Protein AF-A0A0B7AFN7-F1 (afdb_monomer_lite)

Structure (mmCIF, N/CA/C/O backbone):
data_AF-A0A0B7AFN7-F1
#
_entry.id   AF-A0A0B7AFN7-F1
#
loop_
_atom_site.group_PDB
_atom_site.id
_atom_site.type_symbol
_atom_site.label_atom_id
_atom_site.label_alt_id
_atom_site.label_comp_id
_atom_site.label_asym_id
_atom_site.label_entity_id
_atom_site.label_seq_id
_atom_site.pdbx_PDB_ins_code
_atom_site.Cartn_x
_atom_site.Cartn_y
_atom_site.Cartn_z
_atom_site.occupancy
_atom_site.B_iso_or_equiv
_atom_site.auth_seq_id
_atom_site.auth_comp_id
_atom_site.auth_asym_id
_atom_site.auth_atom_id
_atom_site.pdbx_PDB_model_num
ATOM 1 N N . GLY A 1 1 ? 23.758 -8.838 -34.781 1.00 52.38 1 GLY A N 1
ATOM 2 C CA . GLY A 1 1 ? 23.107 -9.067 -36.081 1.00 52.38 1 GLY A CA 1
ATOM 3 C C . GLY A 1 1 ? 22.466 -7.770 -36.506 1.00 52.38 1 GLY A C 1
ATOM 4 O O . GLY A 1 1 ? 21.890 -7.107 -35.655 1.00 52.38 1 GLY A O 1
ATOM 5 N N . GLU A 1 2 ? 22.630 -7.373 -37.760 1.00 59.44 2 GLU A N 1
ATOM 6 C CA . GLU A 1 2 ? 22.045 -6.138 -38.293 1.00 59.44 2 GLU A CA 1
ATOM 7 C C . GLU A 1 2 ? 20.579 -6.375 -38.682 1.00 59.44 2 GLU A C 1
ATOM 9 O O . GLU A 1 2 ? 20.240 -7.433 -39.210 1.00 59.44 2 GLU A O 1
ATOM 14 N N . THR A 1 3 ? 19.706 -5.406 -38.396 1.00 61.97 3 THR A N 1
ATOM 15 C CA . THR A 1 3 ? 18.294 -5.421 -38.810 1.00 61.97 3 THR A CA 1
ATOM 16 C C . THR A 1 3 ? 18.091 -4.323 -39.846 1.00 61.97 3 THR A C 1
ATOM 18 O O . THR A 1 3 ? 18.365 -3.159 -39.566 1.00 61.97 3 THR A O 1
ATOM 21 N N . VAL A 1 4 ? 17.626 -4.688 -41.040 1.00 64.81 4 VAL A N 1
ATOM 22 C CA . VAL A 1 4 ? 17.351 -3.750 -42.138 1.00 64.81 4 VAL A CA 1
ATOM 23 C C . VAL A 1 4 ? 15.848 -3.487 -42.189 1.00 64.81 4 VAL A C 1
ATOM 25 O O . VAL A 1 4 ? 15.066 -4.429 -42.295 1.00 64.81 4 VAL A O 1
ATOM 28 N N . ILE A 1 5 ? 15.436 -2.218 -42.108 1.00 67.25 5 ILE A N 1
ATOM 29 C CA . ILE A 1 5 ? 14.022 -1.818 -42.142 1.00 67.25 5 ILE A CA 1
ATOM 30 C C . ILE A 1 5 ? 13.755 -0.994 -43.405 1.00 67.25 5 ILE A C 1
ATOM 32 O O . ILE A 1 5 ? 14.367 0.052 -43.610 1.00 67.25 5 ILE A O 1
ATOM 36 N N . HIS A 1 6 ? 12.807 -1.442 -44.232 1.00 61.19 6 HIS A N 1
ATOM 37 C CA . HIS A 1 6 ? 12.264 -0.668 -45.350 1.00 61.19 6 HIS A CA 1
ATOM 38 C C . HIS A 1 6 ? 10.964 0.014 -44.897 1.00 61.19 6 HIS A C 1
ATOM 40 O O . HIS A 1 6 ? 9.958 -0.657 -44.675 1.00 61.19 6 HIS A O 1
ATOM 46 N N . SER A 1 7 ? 10.991 1.339 -44.730 1.00 66.31 7 SER A N 1
ATOM 47 C CA . SER A 1 7 ? 9.826 2.149 -44.343 1.00 66.31 7 SER A CA 1
ATOM 48 C C . SER A 1 7 ? 9.352 3.019 -45.507 1.00 66.31 7 SER A C 1
ATOM 50 O O . SER A 1 7 ? 10.165 3.634 -46.194 1.00 66.31 7 SER A O 1
ATOM 52 N N . TYR A 1 8 ? 8.033 3.105 -45.684 1.00 68.12 8 TYR A N 1
ATOM 53 C CA . TYR A 1 8 ? 7.366 4.008 -46.632 1.00 68.12 8 TYR A CA 1
ATOM 54 C C . TYR A 1 8 ? 6.667 5.186 -45.924 1.00 68.12 8 TYR A C 1
ATOM 56 O O . TYR A 1 8 ? 5.904 5.921 -46.548 1.00 68.12 8 TYR A O 1
ATOM 64 N N . THR A 1 9 ? 6.900 5.360 -44.617 1.00 59.78 9 THR A N 1
ATOM 65 C CA . THR A 1 9 ? 6.331 6.435 -43.790 1.00 59.78 9 THR A CA 1
ATOM 66 C C . THR A 1 9 ? 7.429 7.373 -43.284 1.00 59.78 9 THR A C 1
ATOM 68 O O . THR A 1 9 ? 8.578 6.969 -43.099 1.00 59.78 9 THR A O 1
ATOM 71 N N . SER A 1 10 ? 7.077 8.638 -43.041 1.00 59.25 10 SER A N 1
ATOM 72 C CA . SER A 1 10 ? 8.038 9.700 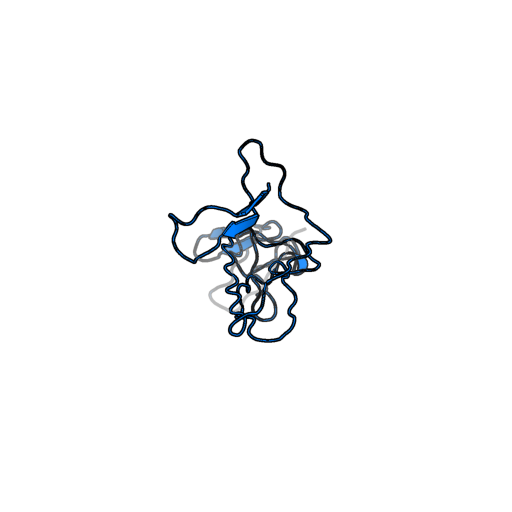-42.706 1.00 59.25 10 SER A CA 1
ATOM 73 C C . SER A 1 10 ? 8.646 9.605 -41.302 1.00 59.25 10 SER A C 1
ATOM 75 O O . SER A 1 10 ? 9.596 10.325 -41.024 1.00 59.25 10 SER A O 1
ATOM 77 N N . ASN A 1 11 ? 8.118 8.751 -40.418 1.00 56.91 11 ASN A N 1
ATOM 78 C CA . ASN A 1 11 ? 8.565 8.648 -39.027 1.00 56.91 11 ASN A CA 1
ATOM 79 C C . ASN A 1 11 ? 8.715 7.177 -38.623 1.00 56.91 11 ASN A C 1
ATOM 81 O O . ASN A 1 11 ? 7.750 6.538 -38.206 1.00 56.91 11 ASN A O 1
ATOM 85 N N . LEU A 1 12 ? 9.935 6.655 -38.741 1.00 61.38 12 LEU A N 1
ATOM 86 C CA . LEU A 1 12 ? 10.336 5.362 -38.192 1.00 61.38 12 LEU A CA 1
ATOM 87 C C . LEU A 1 12 ? 11.315 5.619 -37.040 1.00 61.38 12 LEU A C 1
ATOM 89 O O . LEU A 1 12 ? 12.412 6.124 -37.268 1.00 61.38 12 LEU A O 1
ATOM 93 N N . PHE A 1 13 ? 10.924 5.275 -35.814 1.00 59.53 13 PHE A N 1
ATOM 94 C CA . PHE A 1 13 ? 11.794 5.367 -34.643 1.00 59.53 13 PHE A CA 1
ATOM 95 C C . PHE A 1 13 ? 12.378 3.991 -34.332 1.00 59.53 13 PHE A C 1
ATOM 97 O O . PHE A 1 13 ? 11.648 3.056 -34.014 1.00 59.53 13 PHE A O 1
ATOM 104 N N . VAL A 1 14 ? 13.702 3.874 -34.430 1.00 62.19 14 VAL A N 1
ATOM 105 C CA . VAL A 1 14 ? 14.456 2.677 -34.046 1.00 62.19 14 VAL A CA 1
ATOM 106 C C . VAL A 1 14 ? 15.235 3.024 -32.786 1.00 62.19 14 VAL A C 1
ATOM 108 O O . VAL A 1 14 ? 16.142 3.851 -32.829 1.00 62.19 14 VAL A O 1
ATOM 111 N N . SER A 1 15 ? 14.864 2.417 -31.662 1.00 62.06 15 SER A N 1
ATOM 112 C CA . SER A 1 15 ? 15.578 2.564 -30.395 1.00 62.06 15 SER A CA 1
ATOM 113 C C . SER A 1 15 ? 16.230 1.235 -30.033 1.00 62.06 15 SER A C 1
ATOM 115 O O . SER A 1 15 ? 15.561 0.207 -29.992 1.00 62.06 15 SER A O 1
ATOM 117 N N . THR A 1 16 ? 17.537 1.250 -29.777 1.00 70.44 16 THR A N 1
ATOM 118 C CA . THR A 1 16 ? 18.286 0.106 -29.225 1.00 70.44 16 THR A CA 1
ATOM 119 C C . THR A 1 16 ? 18.272 0.094 -27.695 1.00 70.44 16 THR A C 1
ATOM 121 O O . THR A 1 16 ? 18.921 -0.749 -27.077 1.00 70.44 16 THR A O 1
ATOM 124 N N . VAL A 1 17 ? 17.569 1.049 -27.076 1.00 79.88 17 VAL A N 1
ATOM 125 C CA . VAL A 1 17 ? 17.510 1.205 -25.624 1.00 79.88 17 VAL A CA 1
ATOM 126 C C . VAL A 1 17 ? 16.598 0.130 -25.045 1.00 79.88 17 VAL A C 1
ATOM 128 O O . VAL A 1 17 ? 15.393 0.128 -25.288 1.00 79.88 17 VAL A O 1
ATOM 131 N N . LEU A 1 18 ? 17.185 -0.769 -24.258 1.00 87.31 18 LEU A N 1
ATOM 132 C CA . LEU A 1 18 ? 16.467 -1.782 -23.497 1.00 87.31 18 LEU A CA 1
ATOM 133 C C . LEU A 1 18 ? 16.266 -1.267 -22.070 1.00 87.31 18 LEU A C 1
ATOM 135 O O . LEU A 1 18 ? 17.221 -1.200 -21.301 1.00 87.31 18 LEU A O 1
ATOM 139 N N . CYS A 1 19 ? 15.041 -0.874 -21.728 1.00 92.50 19 CYS A N 1
ATOM 140 C CA . CYS A 1 19 ? 14.710 -0.506 -20.353 1.00 92.50 19 CYS A CA 1
ATOM 141 C C . CYS A 1 19 ? 14.538 -1.756 -19.490 1.00 92.50 19 CYS A C 1
ATOM 143 O O . CYS A 1 19 ? 13.979 -2.752 -19.953 1.00 92.50 19 CYS A O 1
ATOM 145 N N . ASP A 1 20 ? 14.991 -1.692 -18.241 1.00 96.38 20 ASP A N 1
ATOM 146 C CA . ASP A 1 20 ? 14.787 -2.765 -17.268 1.00 96.38 20 ASP A CA 1
ATOM 147 C C . ASP A 1 20 ? 13.300 -2.974 -16.954 1.00 96.38 20 ASP A C 1
ATOM 149 O O . ASP A 1 20 ? 12.447 -2.136 -17.266 1.00 96.38 20 ASP A O 1
ATOM 153 N N . ALA A 1 21 ? 12.982 -4.095 -16.301 1.00 96.81 21 ALA A N 1
ATOM 154 C CA . ALA A 1 21 ? 11.625 -4.334 -15.835 1.00 96.81 21 ALA A CA 1
ATOM 155 C C . ALA A 1 21 ? 11.135 -3.201 -14.905 1.00 96.81 21 ALA A C 1
ATOM 157 O O . ALA A 1 21 ? 11.924 -2.534 -14.227 1.00 96.81 21 ALA A O 1
ATOM 158 N N . GLY A 1 22 ? 9.829 -2.933 -14.912 1.00 97.25 22 GLY A N 1
ATOM 159 C CA . GLY A 1 22 ? 9.240 -1.804 -14.177 1.00 97.25 22 GLY A CA 1
ATOM 160 C C . GLY A 1 22 ? 9.475 -0.426 -14.819 1.00 97.25 22 GLY A C 1
ATOM 161 O O . GLY A 1 22 ? 9.069 0.595 -14.251 1.00 97.25 22 GLY A O 1
ATOM 162 N N . HIS A 1 23 ? 10.104 -0.382 -15.999 1.00 96.31 23 HIS A N 1
ATOM 163 C CA . HIS A 1 23 ? 10.335 0.831 -16.780 1.00 96.31 23 HIS A CA 1
ATOM 164 C C . HIS A 1 23 ? 9.851 0.660 -18.221 1.00 96.31 23 HIS A C 1
ATOM 166 O O . HIS A 1 23 ? 9.851 -0.434 -18.776 1.00 96.31 23 HIS A O 1
ATOM 172 N N . TYR A 1 24 ? 9.473 1.767 -18.848 1.00 92.50 24 TYR A N 1
ATOM 173 C CA . TYR A 1 24 ? 9.130 1.828 -20.263 1.00 92.50 24 TYR A CA 1
ATOM 174 C C . TYR A 1 24 ? 9.979 2.882 -20.969 1.00 92.50 24 TYR A C 1
ATOM 176 O O . TYR A 1 24 ? 10.434 3.858 -20.360 1.00 92.50 24 TYR A O 1
ATOM 184 N N . TYR A 1 25 ? 10.203 2.702 -22.269 1.00 90.31 25 TYR A N 1
ATOM 185 C CA . TYR A 1 25 ? 10.929 3.692 -23.054 1.00 90.31 25 TYR A CA 1
ATOM 186 C C . TYR A 1 25 ? 10.029 4.892 -23.370 1.00 90.31 25 TYR A C 1
ATOM 188 O O . TYR A 1 25 ? 9.082 4.796 -24.150 1.00 90.31 25 TYR A O 1
ATOM 196 N N . ASN A 1 26 ? 10.327 6.048 -22.775 1.00 88.69 26 ASN A N 1
ATOM 197 C CA . ASN A 1 26 ? 9.611 7.284 -23.060 1.00 88.69 26 ASN A CA 1
ATOM 198 C C . ASN A 1 26 ? 10.235 7.970 -24.279 1.00 88.69 26 ASN A C 1
ATOM 200 O O . ASN A 1 26 ? 11.305 8.573 -24.182 1.00 88.69 26 ASN A O 1
ATOM 204 N N . ILE A 1 27 ? 9.542 7.905 -25.418 1.00 83.69 27 ILE A N 1
ATOM 205 C CA . ILE A 1 27 ? 10.018 8.475 -26.687 1.00 83.69 27 ILE A CA 1
ATOM 206 C C . ILE A 1 27 ? 10.152 10.001 -26.659 1.00 83.69 27 ILE A C 1
ATOM 208 O O . ILE A 1 27 ? 11.020 10.537 -27.334 1.00 83.69 27 ILE A O 1
ATOM 212 N N . SER A 1 28 ? 9.324 10.706 -25.883 1.00 87.75 28 SER A N 1
ATOM 213 C CA . SER A 1 28 ? 9.357 12.171 -25.809 1.00 87.75 28 SER A CA 1
ATOM 214 C C . SER A 1 28 ? 10.524 12.672 -24.962 1.00 87.75 28 SER A C 1
ATOM 216 O O . SER A 1 28 ? 11.083 13.726 -25.244 1.00 87.75 28 SER A O 1
ATOM 218 N N . ALA A 1 29 ? 10.894 11.914 -23.929 1.00 88.50 29 ALA A N 1
ATOM 219 C CA . ALA A 1 29 ? 12.018 12.217 -23.048 1.00 88.50 29 ALA A CA 1
ATOM 220 C C . ALA A 1 29 ? 13.321 11.502 -23.458 1.00 88.50 29 ALA A C 1
ATOM 222 O O . ALA A 1 29 ? 14.357 11.730 -22.838 1.00 88.50 29 ALA A O 1
ATOM 223 N N . HIS A 1 30 ? 13.269 10.627 -24.469 1.00 87.19 30 HIS A N 1
ATOM 224 C CA . HIS A 1 30 ? 14.371 9.772 -24.923 1.00 87.19 30 HIS A CA 1
ATOM 225 C C . HIS A 1 30 ? 15.075 9.003 -23.789 1.00 87.19 30 HIS A C 1
ATOM 227 O O . HIS A 1 30 ? 16.287 8.797 -23.823 1.00 87.19 30 HIS A O 1
ATOM 233 N N . THR A 1 31 ? 14.321 8.569 -22.775 1.00 91.31 31 THR A N 1
ATOM 234 C CA . THR A 1 31 ? 14.867 7.928 -21.569 1.00 91.31 31 THR A CA 1
ATOM 235 C C . THR A 1 31 ? 13.953 6.824 -21.042 1.00 91.31 31 THR A C 1
ATOM 237 O O . THR A 1 31 ? 12.746 6.823 -21.300 1.00 91.31 31 THR A O 1
ATOM 240 N N . CYS A 1 32 ? 14.514 5.895 -20.267 1.00 94.06 32 CYS A N 1
ATOM 241 C CA . CYS A 1 32 ? 13.734 4.897 -19.543 1.00 94.06 32 CYS A CA 1
ATOM 242 C C . CYS A 1 32 ? 13.005 5.560 -18.376 1.00 94.06 32 CYS A C 1
ATOM 244 O O . CYS A 1 32 ? 13.619 6.079 -17.446 1.00 94.06 32 CYS A O 1
ATOM 246 N N . SER A 1 33 ? 11.679 5.557 -18.445 1.00 95.50 33 SER A N 1
ATOM 247 C CA . SER A 1 33 ? 10.808 6.130 -17.427 1.00 95.50 33 SER A CA 1
ATOM 248 C C . SER A 1 33 ? 10.178 5.025 -16.598 1.00 95.50 33 SER A C 1
ATOM 250 O O . SER A 1 33 ? 9.795 3.981 -17.115 1.00 95.50 33 SER A O 1
ATOM 252 N N . LYS A 1 34 ? 10.057 5.263 -15.297 1.00 97.56 34 LYS A N 1
ATOM 253 C CA . LYS A 1 34 ? 9.369 4.356 -14.379 1.00 97.56 34 LYS A CA 1
ATOM 254 C C . LYS A 1 34 ? 7.880 4.263 -14.708 1.00 97.56 34 LYS A C 1
ATOM 256 O O . LYS A 1 34 ? 7.287 5.263 -15.114 1.00 97.56 34 LYS A O 1
ATOM 261 N N . CYS A 1 35 ? 7.264 3.111 -14.457 1.00 96.50 35 CYS A N 1
ATOM 262 C CA . CYS A 1 35 ? 5.825 2.929 -14.658 1.00 96.50 35 CYS A CA 1
ATOM 263 C C . CYS A 1 35 ? 4.943 3.837 -13.787 1.00 96.50 35 CYS A C 1
ATOM 265 O O . CYS A 1 35 ? 3.838 4.197 -14.188 1.00 96.50 35 CYS A O 1
ATOM 267 N N . GLY A 1 36 ? 5.431 4.245 -12.617 1.00 97.75 36 GLY A N 1
ATOM 268 C CA . GLY A 1 36 ? 4.653 4.985 -11.631 1.00 97.75 36 GLY A CA 1
ATOM 269 C C . GLY A 1 36 ? 3.763 4.075 -10.781 1.00 97.75 36 GLY A C 1
ATOM 270 O O . GLY A 1 36 ? 3.586 2.889 -11.054 1.00 97.75 36 GLY A O 1
ATOM 271 N N . LYS A 1 37 ? 3.203 4.636 -9.703 1.00 97.19 37 LYS A N 1
ATOM 272 C CA . LYS A 1 37 ? 2.317 3.888 -8.801 1.00 97.19 37 LYS A CA 1
ATOM 273 C C . LYS A 1 37 ? 1.021 3.487 -9.496 1.00 97.19 37 LYS A C 1
ATOM 275 O O . LYS A 1 37 ? 0.408 4.291 -10.194 1.00 97.19 37 LYS A O 1
ATOM 280 N N . GLY A 1 38 ? 0.568 2.267 -9.225 1.00 97.62 38 GLY A N 1
ATOM 281 C CA . GLY A 1 38 ? -0.638 1.700 -9.835 1.00 97.62 38 GLY A CA 1
ATOM 282 C C . GLY A 1 38 ? -0.391 1.047 -11.191 1.00 97.62 38 GLY A C 1
ATOM 283 O O . GLY A 1 38 ? -1.353 0.632 -11.837 1.00 97.62 38 GLY A O 1
ATOM 284 N N . PHE A 1 39 ? 0.875 0.935 -11.594 1.00 98.06 39 PHE A N 1
ATOM 285 C CA . PHE A 1 39 ? 1.293 0.257 -12.806 1.00 98.06 39 PHE A CA 1
ATOM 286 C C . PHE A 1 39 ? 2.474 -0.674 -12.527 1.00 98.06 39 PHE A C 1
ATOM 288 O O . PHE A 1 39 ? 3.243 -0.455 -11.592 1.00 98.06 39 PHE A O 1
ATOM 295 N N . TYR A 1 40 ? 2.619 -1.704 -13.355 1.00 97.94 40 TYR A N 1
ATOM 296 C CA . TYR A 1 40 ? 3.735 -2.643 -13.311 1.00 97.94 40 TYR A CA 1
ATOM 297 C C . TYR A 1 40 ? 4.170 -3.046 -14.723 1.00 97.94 40 TYR A C 1
ATOM 299 O O . TYR A 1 40 ? 3.405 -2.927 -15.683 1.00 97.94 40 TYR A O 1
ATOM 307 N N . GLN A 1 41 ? 5.402 -3.528 -14.862 1.00 97.12 41 GLN A N 1
ATOM 308 C CA . GLN A 1 41 ? 5.943 -4.014 -16.131 1.00 97.12 41 GLN A CA 1
ATOM 309 C C . GLN A 1 41 ? 6.855 -5.210 -15.855 1.00 97.12 41 GLN A C 1
ATOM 311 O O . GLN A 1 41 ? 7.771 -5.120 -15.044 1.00 97.12 41 GLN A O 1
ATOM 316 N N . THR A 1 42 ? 6.582 -6.338 -16.509 1.00 95.94 42 THR A N 1
ATOM 317 C CA . THR A 1 42 ? 7.152 -7.643 -16.139 1.00 95.94 42 THR A CA 1
ATOM 318 C C . THR A 1 42 ? 8.483 -7.979 -16.803 1.00 95.94 42 THR A C 1
ATOM 320 O O . THR A 1 42 ? 9.226 -8.806 -16.280 1.00 95.94 42 THR A O 1
ATOM 323 N N . GLN A 1 43 ? 8.761 -7.428 -17.987 1.00 92.62 43 GLN A N 1
ATOM 324 C CA . GLN A 1 43 ? 9.868 -7.870 -18.839 1.00 92.62 43 GLN A CA 1
ATOM 325 C C . GLN A 1 43 ? 10.691 -6.694 -19.369 1.00 92.62 43 GLN A C 1
ATOM 327 O O . GLN A 1 43 ? 10.113 -5.726 -19.850 1.00 92.62 43 GLN A O 1
ATOM 332 N N . PRO A 1 44 ? 12.031 -6.782 -19.404 1.00 92.00 44 PRO A N 1
ATOM 333 C CA . PRO A 1 44 ? 12.857 -5.751 -20.023 1.00 92.00 44 PRO A CA 1
ATOM 334 C C . PRO A 1 44 ? 12.467 -5.471 -21.482 1.00 92.00 44 PRO A C 1
ATOM 336 O O . PRO A 1 44 ? 12.129 -6.384 -22.235 1.00 92.00 44 PRO A O 1
ATOM 339 N N . GLY A 1 45 ? 12.546 -4.207 -21.891 1.00 87.44 45 GLY A N 1
ATOM 340 C CA . GLY A 1 45 ? 12.285 -3.774 -23.265 1.00 87.44 45 GLY A CA 1
ATOM 341 C C . GLY A 1 45 ? 10.819 -3.560 -23.636 1.00 87.44 45 GLY A C 1
ATOM 342 O O . GLY A 1 45 ? 10.559 -3.174 -24.773 1.00 87.44 45 GLY A O 1
ATOM 343 N N . GLN A 1 46 ? 9.866 -3.764 -22.720 1.00 86.38 46 GLN A N 1
ATOM 344 C CA . GLN A 1 46 ? 8.485 -3.346 -22.970 1.00 86.38 46 GLN A CA 1
ATOM 345 C C . GLN A 1 46 ? 8.395 -1.812 -23.001 1.00 86.38 46 GLN A C 1
ATOM 347 O O . GLN A 1 46 ? 9.028 -1.109 -22.213 1.00 86.38 46 GLN A O 1
ATOM 352 N N . ASP A 1 47 ? 7.588 -1.288 -23.917 1.00 86.50 47 ASP A N 1
ATOM 353 C CA . ASP A 1 47 ? 7.355 0.143 -24.133 1.00 86.50 47 ASP A CA 1
ATOM 354 C C . ASP A 1 47 ? 6.072 0.652 -23.456 1.00 86.50 47 ASP A C 1
ATOM 356 O O . ASP A 1 47 ? 5.687 1.809 -23.620 1.00 86.50 47 ASP A O 1
ATOM 360 N N . PHE A 1 48 ? 5.435 -0.188 -22.638 1.00 90.50 48 PHE A N 1
ATOM 361 C CA . PHE A 1 48 ? 4.220 0.141 -21.903 1.00 90.50 48 PHE A CA 1
ATOM 362 C C . PHE A 1 48 ? 4.210 -0.494 -20.508 1.00 90.50 48 PHE A C 1
ATOM 364 O O . PHE A 1 48 ? 4.929 -1.454 -20.232 1.00 90.50 48 PHE A O 1
ATOM 371 N N . CYS A 1 49 ? 3.347 0.032 -19.638 1.00 96.56 49 CYS A N 1
ATOM 372 C CA . CYS A 1 49 ? 3.104 -0.509 -18.304 1.00 96.56 49 CYS A CA 1
ATOM 373 C C . CYS A 1 49 ? 1.654 -0.971 -18.165 1.00 96.56 49 CYS A C 1
ATOM 375 O O . CYS A 1 49 ? 0.722 -0.298 -18.613 1.00 96.56 49 CYS A O 1
ATOM 377 N N . PHE A 1 50 ? 1.456 -2.110 -17.511 1.00 97.44 50 PHE A N 1
ATOM 378 C CA . PHE A 1 50 ? 0.139 -2.643 -17.191 1.00 97.44 50 PHE A CA 1
ATOM 379 C C . PHE A 1 50 ? -0.438 -1.915 -15.983 1.00 97.44 50 PHE A C 1
ATOM 381 O O . PHE A 1 50 ? 0.264 -1.679 -15.005 1.00 97.44 50 PHE A O 1
ATOM 388 N N . SER A 1 51 ? -1.725 -1.577 -16.028 1.00 98.12 51 SER A N 1
ATOM 389 C CA . SER A 1 51 ? -2.418 -1.027 -14.863 1.00 98.12 51 SER A CA 1
ATOM 390 C C . SER A 1 51 ? -2.726 -2.129 -13.849 1.00 98.12 51 SER A C 1
ATOM 392 O O . SER A 1 51 ? -3.025 -3.266 -14.224 1.00 98.12 51 SER A O 1
ATOM 394 N N . CYS A 1 52 ? -2.673 -1.792 -12.562 1.00 98.38 52 CYS A N 1
ATOM 395 C CA . CYS A 1 52 ? -3.099 -2.691 -11.502 1.00 98.38 52 CYS A CA 1
ATOM 396 C C . CYS A 1 52 ? -4.570 -3.116 -11.672 1.00 98.38 52 CYS A C 1
ATOM 398 O O . CYS A 1 52 ? -5.424 -2.283 -11.986 1.00 98.38 52 CYS A O 1
ATOM 400 N N . PRO A 1 53 ? -4.899 -4.397 -11.432 1.00 97.19 53 PRO A N 1
ATOM 401 C CA . PRO A 1 53 ? -6.262 -4.889 -11.577 1.00 97.19 53 PRO A CA 1
ATOM 402 C C . PRO A 1 53 ? -7.207 -4.321 -10.504 1.00 97.19 53 PRO A C 1
ATOM 404 O O . PRO A 1 53 ? -6.869 -4.189 -9.333 1.00 97.19 53 PRO A O 1
ATOM 407 N N . GLY A 1 54 ? -8.455 -4.032 -10.874 1.00 95.00 54 GLY A N 1
ATOM 408 C CA . GLY A 1 54 ? -9.467 -3.580 -9.916 1.00 95.00 54 GLY A CA 1
ATOM 409 C C . GLY A 1 54 ? -9.173 -2.193 -9.329 1.00 95.00 54 GLY A C 1
ATOM 410 O O . GLY A 1 54 ? -9.010 -1.225 -10.063 1.00 95.00 54 GLY A O 1
ATOM 411 N N . LYS A 1 55 ? -9.198 -2.073 -7.995 1.00 92.69 55 LYS A N 1
ATOM 412 C CA . LYS A 1 55 ? -8.953 -0.812 -7.261 1.00 92.69 55 LYS A CA 1
ATOM 413 C C . LYS A 1 55 ? -7.700 -0.892 -6.382 1.00 92.69 55 LYS A C 1
ATOM 415 O O . LYS A 1 55 ? -7.672 -0.318 -5.294 1.00 92.69 55 LYS A O 1
ATOM 420 N N . THR A 1 56 ? -6.702 -1.645 -6.826 1.00 96.94 56 THR A N 1
ATOM 421 C CA . THR A 1 56 ? -5.423 -1.812 -6.130 1.00 96.94 56 THR A CA 1
ATOM 422 C C . THR A 1 56 ? -4.364 -0.870 -6.697 1.00 96.94 56 THR A C 1
ATOM 424 O O . THR A 1 56 ? -4.536 -0.265 -7.755 1.00 96.94 56 THR A O 1
ATOM 427 N N . THR A 1 57 ? -3.245 -0.730 -5.995 1.00 97.31 57 THR A N 1
ATOM 428 C CA . THR A 1 57 ? -2.112 0.077 -6.457 1.00 97.31 57 THR A CA 1
ATOM 429 C C . THR A 1 57 ? -0.805 -0.453 -5.873 1.00 97.31 57 THR A C 1
ATOM 431 O O . THR A 1 57 ? -0.815 -1.137 -4.851 1.00 97.31 57 THR A O 1
ATOM 434 N N . THR A 1 58 ? 0.314 -0.147 -6.517 1.00 97.62 58 THR A N 1
ATOM 435 C CA . THR A 1 58 ? 1.647 -0.565 -6.080 1.00 97.62 58 THR A CA 1
ATOM 436 C C . THR A 1 58 ? 2.211 0.371 -5.013 1.00 97.62 58 THR A C 1
ATOM 438 O O . THR A 1 58 ? 1.877 1.559 -4.943 1.00 97.62 58 THR A O 1
ATOM 441 N N . ASP A 1 59 ? 3.089 -0.154 -4.161 1.00 96.75 59 ASP A N 1
ATOM 442 C CA . ASP A 1 59 ? 3.843 0.671 -3.209 1.00 96.75 59 ASP A CA 1
ATOM 443 C C . ASP A 1 59 ? 5.049 1.359 -3.860 1.00 96.75 59 ASP A C 1
ATOM 445 O O . ASP A 1 59 ? 5.382 2.489 -3.488 1.00 96.75 59 ASP A O 1
ATOM 449 N N . SER A 1 60 ? 5.639 0.713 -4.871 1.00 96.75 60 SER A N 1
ATOM 450 C CA . SER A 1 60 ? 6.745 1.224 -5.683 1.00 96.75 60 SER A CA 1
ATOM 451 C C . SER A 1 60 ? 6.256 1.845 -6.996 1.00 96.75 60 SER A C 1
ATOM 453 O O . SER A 1 60 ? 5.190 1.511 -7.514 1.00 96.75 60 SER A O 1
ATOM 455 N N . ASP A 1 61 ? 7.059 2.751 -7.548 1.00 97.56 61 ASP A N 1
ATOM 456 C CA . ASP A 1 61 ? 6.878 3.349 -8.873 1.00 97.56 61 ASP A CA 1
ATOM 457 C C . ASP A 1 61 ? 7.507 2.521 -10.010 1.00 97.56 61 ASP A C 1
ATOM 459 O O . ASP A 1 61 ? 7.372 2.874 -11.176 1.00 97.56 61 ASP A O 1
ATOM 463 N N . SER A 1 62 ? 8.189 1.428 -9.685 1.00 97.31 62 SER A N 1
ATOM 464 C CA . SER A 1 62 ? 8.931 0.570 -10.620 1.00 97.31 62 SER A CA 1
ATOM 465 C C . SER A 1 62 ? 8.592 -0.907 -10.402 1.00 97.31 62 SER A C 1
ATOM 467 O O . SER A 1 62 ? 9.449 -1.783 -10.477 1.00 97.31 62 SER A O 1
ATOM 469 N N . SER A 1 63 ? 7.327 -1.184 -10.077 1.00 98.12 63 SER A N 1
ATOM 470 C CA . SER A 1 63 ? 6.849 -2.544 -9.834 1.00 98.12 63 SER A CA 1
ATOM 471 C C . SER A 1 63 ? 6.957 -3.423 -11.070 1.00 98.12 63 SER A C 1
ATOM 473 O O . SER A 1 63 ? 6.707 -2.987 -12.197 1.00 98.12 63 SER A O 1
ATOM 475 N N . VAL A 1 64 ? 7.294 -4.687 -10.826 1.00 98.00 64 VAL A N 1
ATOM 476 C CA . VAL A 1 64 ? 7.534 -5.667 -11.889 1.00 98.00 64 VAL A CA 1
ATOM 477 C C . VAL A 1 64 ? 6.485 -6.767 -11.944 1.00 98.00 64 VAL A C 1
ATOM 479 O O . VAL A 1 64 ? 6.431 -7.510 -12.916 1.00 98.00 64 VAL A O 1
ATOM 482 N N . SER A 1 65 ? 5.623 -6.870 -10.930 1.00 97.31 65 SER A N 1
ATOM 483 C CA . SER A 1 65 ? 4.584 -7.896 -10.861 1.00 97.31 65 SER A CA 1
ATOM 484 C C . SER A 1 65 ? 3.223 -7.296 -10.531 1.00 97.31 65 SER A C 1
ATOM 486 O O . SER A 1 65 ? 3.116 -6.308 -9.805 1.00 97.31 65 SER A O 1
ATOM 488 N N . SER A 1 66 ? 2.165 -7.950 -11.012 1.00 97.06 66 SER A N 1
ATOM 489 C CA . SER A 1 66 ? 0.801 -7.693 -10.553 1.00 97.06 66 SER A CA 1
ATOM 490 C C . SER A 1 66 ? 0.610 -8.008 -9.070 1.00 97.06 66 SER A C 1
ATOM 492 O O . SER A 1 66 ? -0.291 -7.452 -8.455 1.00 97.06 66 SER A O 1
ATOM 494 N N . ASP A 1 67 ? 1.447 -8.866 -8.482 1.00 96.25 67 ASP A N 1
ATOM 495 C CA . ASP A 1 67 ? 1.368 -9.221 -7.057 1.00 96.25 67 ASP A CA 1
ATOM 496 C C . ASP A 1 67 ? 1.749 -8.046 -6.141 1.00 96.25 67 ASP A C 1
ATOM 498 O O . ASP A 1 67 ? 1.357 -8.002 -4.975 1.00 96.25 67 ASP A O 1
ATOM 502 N N . ASP A 1 68 ? 2.450 -7.044 -6.683 1.00 97.12 68 ASP A N 1
ATOM 503 C CA . ASP A 1 68 ? 2.756 -5.798 -5.978 1.0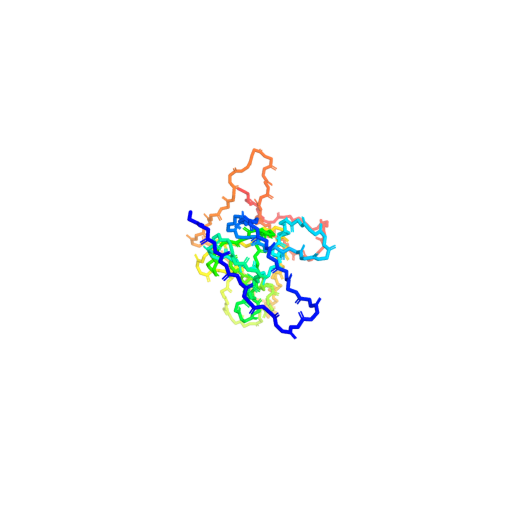0 97.12 68 ASP A CA 1
ATOM 504 C C . ASP A 1 68 ? 1.532 -4.873 -5.862 1.00 97.12 68 ASP A C 1
ATOM 506 O O . ASP A 1 68 ? 1.578 -3.861 -5.157 1.00 97.12 68 ASP A O 1
ATOM 510 N N . CYS A 1 69 ? 0.440 -5.175 -6.571 1.00 97.56 69 CYS A N 1
ATOM 511 C CA . CYS A 1 69 ? -0.782 -4.387 -6.562 1.00 97.56 69 CYS A CA 1
ATOM 512 C C . CYS A 1 69 ? -1.632 -4.712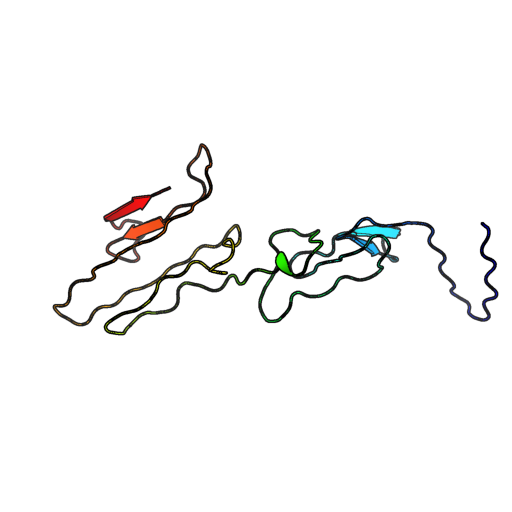 -5.326 1.00 97.56 69 CYS A C 1
ATOM 514 O O . CYS A 1 69 ? -2.388 -5.679 -5.304 1.00 97.56 69 CYS A O 1
ATOM 516 N N . LYS A 1 70 ? -1.572 -3.844 -4.314 1.00 97.69 70 LYS A N 1
ATOM 517 C CA . LYS A 1 70 ? -2.230 -4.046 -3.017 1.00 97.69 70 LYS A CA 1
ATOM 518 C C . LYS A 1 70 ? -3.531 -3.252 -2.890 1.00 97.69 70 LYS A C 1
ATOM 520 O O . LYS A 1 70 ? -3.627 -2.116 -3.370 1.00 97.69 70 LYS A O 1
ATOM 525 N N . ASP A 1 71 ? -4.536 -3.813 -2.212 1.00 95.81 71 ASP A N 1
ATOM 526 C CA . ASP A 1 71 ? -5.727 -3.052 -1.799 1.00 95.81 71 ASP A CA 1
ATOM 527 C C . ASP A 1 71 ? -5.391 -2.179 -0.583 1.00 95.81 71 ASP A C 1
ATOM 529 O O . ASP A 1 71 ? -4.899 -2.676 0.424 1.00 95.81 71 ASP A O 1
ATOM 533 N N . ARG A 1 72 ? -5.666 -0.872 -0.657 1.00 94.31 72 ARG A N 1
ATOM 534 C CA . ARG A 1 72 ? -5.401 0.082 0.437 1.00 94.31 72 ARG A CA 1
ATOM 535 C C . ARG A 1 72 ? -6.635 0.437 1.264 1.00 94.31 72 ARG A C 1
ATOM 537 O O . ARG A 1 72 ? -6.569 1.325 2.111 1.00 94.31 72 ARG A O 1
ATOM 544 N N . ARG A 1 73 ? -7.787 -0.176 0.995 1.00 92.06 73 ARG A N 1
ATOM 545 C CA . ARG A 1 73 ? -9.045 0.178 1.663 1.00 92.06 73 ARG A CA 1
ATOM 546 C C . ARG A 1 73 ? -9.129 -0.459 3.046 1.00 92.06 73 ARG A C 1
ATOM 548 O O . ARG A 1 73 ? -8.927 -1.655 3.206 1.00 92.06 73 ARG A O 1
ATOM 555 N N . CYS A 1 74 ? -9.503 0.345 4.033 1.00 91.50 74 CYS A N 1
ATOM 556 C CA . CYS A 1 74 ? -9.693 -0.079 5.416 1.00 91.50 74 CYS A CA 1
ATOM 557 C C . CYS A 1 74 ? -10.607 0.907 6.164 1.00 91.50 74 CYS A C 1
ATOM 559 O O . CYS A 1 74 ? -11.112 1.868 5.580 1.00 91.50 74 CYS A O 1
ATOM 561 N N . GLY A 1 75 ? -10.841 0.674 7.460 1.00 83.19 75 GLY A N 1
ATOM 562 C CA . GLY A 1 75 ? -11.559 1.628 8.314 1.00 83.19 75 GLY A CA 1
ATOM 563 C C . GLY A 1 75 ? -13.078 1.668 8.115 1.00 83.19 75 GLY A C 1
ATOM 564 O O . GLY A 1 75 ? -13.718 2.681 8.408 1.00 83.19 75 GLY A O 1
ATOM 565 N N . GLN A 1 76 ? -13.680 0.587 7.611 1.00 74.94 76 GLN A N 1
ATOM 566 C CA . GLN A 1 76 ? -15.136 0.507 7.474 1.00 74.94 76 GLN A CA 1
ATOM 567 C C . GLN A 1 76 ? -15.836 0.563 8.845 1.00 74.94 76 GLN A C 1
ATOM 569 O O . GLN A 1 76 ? -15.283 0.164 9.874 1.00 74.94 76 GLN A O 1
ATOM 574 N N . HIS A 1 77 ? -17.058 1.105 8.872 1.00 69.38 77 HIS A N 1
ATOM 575 C CA . HIS A 1 77 ? -17.846 1.222 10.098 1.00 69.38 77 HIS A CA 1
ATOM 576 C C . HIS A 1 77 ? -18.407 -0.144 10.498 1.00 69.38 77 HIS A C 1
ATOM 578 O O . HIS A 1 77 ? -19.212 -0.713 9.767 1.00 69.38 77 HIS A O 1
ATOM 584 N N . MET A 1 78 ? -18.050 -0.624 11.688 1.00 68.56 78 MET A N 1
ATOM 585 C CA . MET A 1 78 ? -18.627 -1.843 12.256 1.00 68.56 78 MET A CA 1
ATOM 586 C C . MET A 1 78 ? -19.681 -1.450 13.293 1.00 68.56 78 MET A C 1
ATOM 588 O O . MET A 1 78 ? -19.359 -0.853 14.324 1.00 68.56 78 MET A O 1
ATOM 592 N N . GLY A 1 79 ? -20.950 -1.701 12.964 1.00 60.00 79 GLY A N 1
ATOM 593 C CA . GLY A 1 79 ? -22.110 -1.351 13.794 1.00 60.00 79 GLY A CA 1
ATOM 594 C C . GLY A 1 79 ? -22.871 -2.546 14.373 1.00 60.00 79 GLY A C 1
ATOM 595 O O . GLY A 1 79 ? -23.776 -2.332 15.174 1.00 60.00 79 GLY A O 1
ATOM 596 N N . ASP A 1 80 ? -22.513 -3.772 13.988 1.00 65.44 80 ASP A N 1
ATOM 597 C CA . ASP A 1 80 ? -23.229 -4.990 14.375 1.00 65.44 80 ASP A CA 1
ATOM 598 C C . ASP A 1 80 ? -22.677 -5.622 15.669 1.00 65.44 80 ASP A C 1
ATOM 600 O O . ASP A 1 80 ? -21.761 -5.102 16.311 1.00 65.44 80 ASP A O 1
ATOM 604 N N . TYR A 1 81 ? -23.258 -6.755 16.083 1.00 68.88 81 TYR A N 1
ATOM 605 C CA . TYR A 1 81 ? -22.856 -7.501 17.287 1.00 68.88 81 TYR A CA 1
ATOM 606 C C . TYR A 1 81 ? -21.408 -8.018 17.226 1.00 68.88 81 TYR A C 1
ATOM 608 O O . TYR A 1 81 ? -20.763 -8.155 18.264 1.00 68.88 81 TYR A O 1
ATOM 616 N N . PHE A 1 82 ? -20.902 -8.290 16.022 1.00 76.50 82 PHE A N 1
ATOM 617 C CA . PHE A 1 82 ? -19.546 -8.759 15.760 1.00 76.50 82 PHE A CA 1
ATOM 618 C C . PHE A 1 82 ? -19.030 -8.167 14.442 1.00 76.50 82 PHE A C 1
ATOM 620 O O . PHE A 1 82 ? -19.811 -7.750 13.589 1.00 76.50 82 PHE A O 1
ATOM 627 N N . GLY A 1 83 ? -17.712 -8.132 14.275 1.00 81.94 83 GLY A N 1
ATOM 628 C CA . GLY A 1 83 ? -17.062 -7.692 13.047 1.00 81.94 83 GLY A CA 1
ATOM 629 C C . GLY A 1 83 ? -15.596 -8.106 13.044 1.00 81.94 83 GLY A C 1
ATOM 630 O O . GLY A 1 83 ? -15.029 -8.375 14.104 1.00 81.94 83 GLY A O 1
ATOM 631 N N . VAL A 1 84 ? -15.003 -8.181 11.856 1.00 85.38 84 VAL A N 1
ATOM 632 C CA . VAL A 1 84 ? -13.596 -8.552 11.678 1.00 85.38 84 VAL A CA 1
ATOM 633 C C . VAL A 1 84 ? -12.808 -7.305 11.294 1.00 85.38 84 VAL A C 1
ATOM 635 O O . VAL A 1 84 ? -13.199 -6.554 10.401 1.00 85.38 84 VAL A O 1
ATOM 638 N N . LEU A 1 85 ? -11.709 -7.076 12.010 1.00 89.06 85 LEU A N 1
ATOM 639 C CA . LEU A 1 85 ? -10.723 -6.055 11.683 1.00 89.06 85 LEU A CA 1
ATOM 640 C C . LEU A 1 85 ? -9.587 -6.732 10.929 1.00 89.06 85 LEU A C 1
ATOM 642 O O . LEU A 1 85 ? -8.836 -7.502 11.520 1.00 89.06 85 LEU A O 1
ATOM 646 N N . GLU A 1 86 ? -9.468 -6.432 9.645 1.00 91.81 86 GLU A N 1
ATOM 647 C CA . GLU A 1 86 ? -8.368 -6.913 8.815 1.00 91.81 86 GLU A CA 1
ATOM 648 C C . GLU A 1 86 ? -7.559 -5.722 8.327 1.00 91.81 86 GLU A C 1
ATOM 650 O O . GLU A 1 86 ? -8.115 -4.659 8.019 1.00 91.81 86 GLU A O 1
ATOM 655 N N . SER A 1 87 ? -6.242 -5.895 8.265 1.00 93.62 87 SER A N 1
ATOM 656 C CA . SER A 1 87 ? -5.386 -4.938 7.584 1.00 93.62 87 SER A CA 1
ATOM 657 C C . SER A 1 87 ? -5.795 -4.832 6.108 1.00 93.62 87 SER A C 1
ATOM 659 O O . SER A 1 87 ? -6.298 -5.796 5.519 1.00 93.62 87 SER A O 1
ATOM 661 N N . PRO A 1 88 ? -5.591 -3.665 5.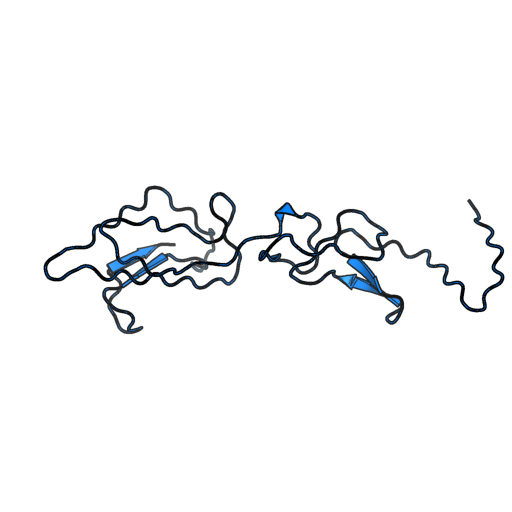477 1.00 94.81 88 PRO A N 1
ATOM 662 C CA . PRO A 1 88 ? -5.710 -3.561 4.028 1.00 94.81 88 PRO A CA 1
ATOM 663 C C . PRO A 1 88 ? -4.833 -4.633 3.367 1.00 94.81 88 PRO A C 1
ATOM 665 O O . PRO A 1 88 ? -3.711 -4.867 3.815 1.00 94.81 88 PRO A O 1
ATOM 668 N N . ASN A 1 89 ? -5.347 -5.269 2.314 1.00 95.38 89 ASN A N 1
ATOM 669 C CA . ASN A 1 89 ? -4.679 -6.334 1.557 1.00 95.38 89 ASN A CA 1
ATOM 670 C C . ASN A 1 89 ? -4.513 -7.695 2.270 1.00 95.38 89 ASN A C 1
ATOM 672 O O . ASN A 1 89 ? -3.872 -8.580 1.705 1.00 95.38 89 ASN A O 1
ATOM 676 N N . TYR A 1 90 ? -5.094 -7.909 3.456 1.00 93.12 90 TYR A N 1
ATOM 677 C CA . TYR A 1 90 ? -5.078 -9.227 4.105 1.00 93.12 90 TYR A CA 1
ATOM 678 C C . TYR A 1 90 ? -5.661 -10.321 3.175 1.00 93.12 90 TYR A C 1
ATOM 680 O O . TYR A 1 90 ? -6.673 -10.068 2.515 1.00 93.12 90 TYR A O 1
ATOM 688 N N . PRO A 1 91 ? -5.058 -11.529 3.079 1.00 93.88 91 PRO A N 1
ATOM 689 C CA . PRO A 1 91 ? -3.958 -12.073 3.890 1.00 93.88 91 PRO A CA 1
ATOM 690 C C . PRO A 1 91 ? -2.540 -11.688 3.437 1.00 93.88 91 PRO A C 1
ATOM 692 O O . PRO A 1 91 ? -1.571 -12.168 4.021 1.00 93.88 91 PRO A O 1
ATOM 695 N N . GLY A 1 92 ? -2.400 -10.866 2.398 1.00 93.50 92 GLY A N 1
ATOM 696 C CA . GLY A 1 92 ? -1.112 -10.338 1.964 1.00 93.50 92 GLY A CA 1
ATOM 697 C C . GLY A 1 92 ? -0.574 -9.237 2.882 1.00 93.50 92 GLY A C 1
ATOM 698 O O . GLY A 1 92 ? -1.221 -8.806 3.838 1.00 93.50 92 GLY A O 1
ATOM 699 N N . ASN A 1 93 ? 0.624 -8.748 2.556 1.00 93.69 93 ASN A N 1
ATOM 700 C CA . ASN A 1 93 ? 1.246 -7.641 3.280 1.00 93.69 93 ASN A CA 1
ATOM 701 C C . ASN A 1 93 ? 0.402 -6.374 3.152 1.00 93.69 93 ASN A C 1
ATOM 703 O O . ASN A 1 93 ? -0.074 -6.053 2.056 1.00 93.69 93 ASN A O 1
ATOM 707 N N . TYR A 1 94 ? 0.289 -5.619 4.239 1.00 94.19 94 TYR A N 1
ATOM 708 C CA . TYR A 1 94 ? -0.354 -4.315 4.191 1.00 94.19 94 TYR A CA 1
ATOM 709 C C . TYR A 1 94 ? 0.462 -3.333 3.322 1.00 94.19 94 TYR A C 1
ATOM 711 O O . TYR A 1 94 ? 1.674 -3.503 3.136 1.00 94.19 94 TYR A O 1
ATOM 719 N N . PRO A 1 95 ? -0.186 -2.332 2.702 1.00 95.69 95 PRO A N 1
ATOM 720 C CA . PRO A 1 95 ? 0.505 -1.323 1.910 1.00 95.69 95 PRO A CA 1
ATOM 721 C C . PRO A 1 95 ? 1.202 -0.301 2.812 1.00 95.69 95 PRO A C 1
ATOM 723 O O . PRO A 1 95 ? 0.694 0.037 3.881 1.00 95.69 95 PRO A O 1
ATOM 726 N N . VAL A 1 96 ? 2.317 0.261 2.345 1.00 93.00 96 VAL A N 1
ATOM 727 C CA . VAL A 1 96 ? 3.045 1.307 3.090 1.00 93.00 96 VAL A CA 1
ATOM 728 C C . VAL A 1 96 ? 2.231 2.601 3.192 1.00 93.00 96 VAL A C 1
ATOM 730 O O . VAL A 1 96 ? 1.384 2.871 2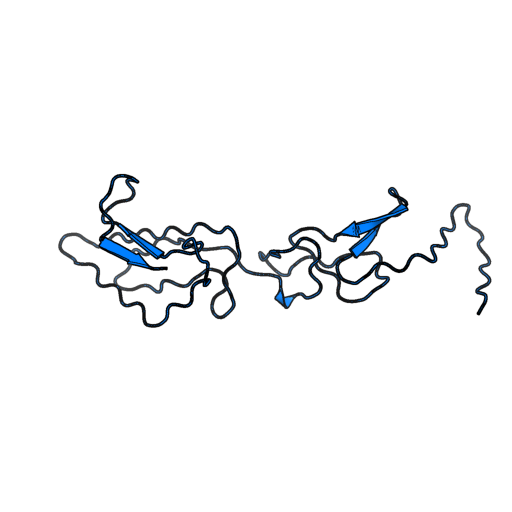.341 1.00 93.00 96 VAL A O 1
ATOM 733 N N . ASN A 1 97 ? 2.516 3.473 4.160 1.00 90.94 97 ASN A N 1
ATOM 734 C CA . ASN A 1 97 ? 1.892 4.805 4.252 1.00 90.94 97 ASN A CA 1
ATOM 735 C C . ASN A 1 97 ? 0.346 4.782 4.249 1.00 90.94 97 ASN A C 1
ATOM 737 O O . ASN A 1 97 ? -0.291 5.620 3.604 1.00 90.94 97 ASN A O 1
ATOM 741 N N . VAL A 1 98 ? -0.267 3.800 4.914 1.00 92.56 98 VAL A N 1
ATOM 742 C CA . VAL A 1 98 ? -1.724 3.728 5.085 1.00 92.56 98 VAL A CA 1
ATOM 743 C C . VAL A 1 98 ? -2.084 4.012 6.541 1.00 92.56 98 VAL A C 1
ATOM 745 O O . VAL A 1 98 ? -1.554 3.379 7.445 1.00 92.56 98 VAL A O 1
ATOM 748 N N . ASP A 1 99 ? -3.020 4.939 6.758 1.00 92.00 99 ASP A N 1
ATOM 749 C CA . ASP A 1 99 ? -3.606 5.229 8.073 1.00 92.00 99 ASP A CA 1
ATOM 750 C C . ASP A 1 99 ? -5.049 4.709 8.125 1.00 92.00 99 ASP A C 1
ATOM 752 O O . ASP A 1 99 ? -5.961 5.255 7.493 1.00 92.00 99 ASP A O 1
ATOM 756 N N . CYS A 1 100 ? -5.250 3.613 8.855 1.00 91.56 100 CYS A N 1
ATOM 757 C CA . CYS A 1 100 ? -6.536 2.943 8.966 1.00 91.56 100 CYS A CA 1
ATOM 758 C C . CYS A 1 100 ? -7.231 3.258 10.287 1.00 91.56 100 CYS A C 1
ATOM 760 O O . CYS A 1 100 ? -6.733 2.952 11.368 1.00 91.56 100 CYS A O 1
ATOM 762 N N . VAL A 1 101 ? -8.456 3.785 10.200 1.00 90.25 101 VAL A N 1
ATOM 763 C CA . VAL A 1 101 ? -9.256 4.134 11.380 1.00 90.25 101 VAL A CA 1
ATOM 764 C C . VAL A 1 101 ? -10.580 3.386 11.378 1.00 90.25 101 VAL A C 1
ATOM 766 O O . VAL A 1 101 ? -11.515 3.754 10.666 1.00 90.25 101 VAL A O 1
ATOM 769 N N . TRP A 1 102 ? -10.706 2.392 12.252 1.00 89.00 102 TRP A N 1
ATOM 770 C CA . TRP A 1 102 ? -11.972 1.705 12.504 1.00 89.00 102 TRP A CA 1
ATOM 771 C C . TRP A 1 102 ? -12.710 2.344 13.676 1.00 89.00 102 TRP A C 1
ATOM 773 O O . TRP A 1 102 ? -12.156 2.566 14.753 1.00 89.00 102 TRP A O 1
ATOM 783 N N . LYS A 1 103 ? -13.992 2.653 13.471 1.00 86.56 103 LYS A N 1
ATOM 784 C CA . LYS A 1 103 ? -14.862 3.226 14.505 1.00 86.56 103 LYS A CA 1
ATOM 785 C C . LYS A 1 103 ? -15.880 2.182 14.923 1.00 86.56 103 LYS A C 1
ATOM 787 O O . LYS A 1 103 ? -16.764 1.845 14.141 1.00 86.56 103 LYS A O 1
ATOM 792 N N . ILE A 1 104 ? -15.765 1.724 16.163 1.00 85.62 104 ILE A N 1
ATOM 793 C CA . ILE A 1 104 ? -16.673 0.746 16.759 1.00 85.62 104 ILE A CA 1
ATOM 794 C C . ILE A 1 104 ? -17.662 1.503 17.643 1.00 85.62 104 ILE A C 1
ATOM 796 O O . ILE A 1 104 ? -17.261 2.202 18.576 1.00 85.62 104 ILE A O 1
ATOM 800 N N . ARG A 1 105 ? -18.958 1.397 17.337 1.00 82.94 105 ARG A N 1
ATOM 801 C CA . ARG A 1 105 ? -20.030 2.047 18.105 1.00 82.94 105 ARG A CA 1
ATOM 802 C C . ARG A 1 105 ? -20.990 0.996 18.659 1.00 82.94 105 ARG A C 1
ATOM 804 O O . ARG A 1 105 ? -21.934 0.631 17.965 1.00 82.94 105 ARG A O 1
ATOM 811 N N . PRO A 1 106 ? -20.772 0.510 19.891 1.00 80.31 106 PRO A N 1
ATOM 812 C CA . PRO A 1 106 ? -21.672 -0.456 20.497 1.00 80.31 106 PRO A CA 1
ATOM 813 C C . PRO A 1 106 ? -23.009 0.199 20.870 1.00 80.31 106 PRO A C 1
ATOM 815 O O . PRO A 1 106 ? -23.076 1.392 21.178 1.00 80.31 106 PRO A O 1
ATOM 818 N N . GLU A 1 107 ? -24.073 -0.601 20.914 1.00 83.06 107 GLU A N 1
ATOM 819 C CA . GLU A 1 107 ? -25.341 -0.177 21.512 1.00 83.06 107 GLU A CA 1
ATOM 820 C C . GLU A 1 107 ? -25.182 0.184 22.998 1.00 83.06 107 GLU A C 1
ATOM 822 O O . GLU A 1 107 ? -24.258 -0.261 23.692 1.00 83.06 107 GLU A O 1
ATOM 827 N N . LYS A 1 108 ? -26.127 0.982 23.515 1.00 85.56 108 LYS A N 1
ATOM 828 C CA . LYS A 1 108 ? -26.127 1.414 24.919 1.00 85.56 108 LYS A CA 1
ATOM 829 C C . LYS A 1 108 ? -25.998 0.204 25.853 1.00 85.56 108 LYS A C 1
ATOM 831 O O . LYS A 1 108 ? -26.711 -0.782 25.704 1.00 85.56 108 LYS A O 1
ATOM 836 N N . ARG A 1 109 ? -25.136 0.336 26.869 1.00 83.75 109 ARG A N 1
ATOM 837 C CA . ARG A 1 109 ? -24.863 -0.668 27.921 1.00 83.75 109 ARG A CA 1
ATOM 838 C C . ARG A 1 109 ? -24.121 -1.935 27.464 1.00 83.75 109 ARG A C 1
ATOM 840 O O . ARG A 1 109 ? -23.989 -2.855 28.266 1.00 83.75 109 ARG A O 1
ATOM 847 N N . ARG A 1 110 ? -23.579 -1.982 26.243 1.00 82.25 110 ARG A N 1
ATOM 848 C CA . ARG A 1 110 ? -22.669 -3.057 25.810 1.00 82.25 110 ARG A CA 1
ATOM 849 C C . ARG A 1 110 ? -21.201 -2.666 26.009 1.00 82.25 110 ARG A C 1
ATOM 851 O O . ARG A 1 110 ? -20.859 -1.485 26.024 1.00 82.25 110 ARG A O 1
ATOM 858 N N . ARG A 1 111 ? -20.336 -3.670 26.177 1.00 85.00 111 ARG A N 1
ATOM 859 C CA . ARG A 1 111 ? -18.872 -3.517 26.234 1.00 85.00 111 ARG A CA 1
ATOM 860 C C . ARG A 1 111 ? -18.259 -4.062 24.950 1.00 85.00 111 ARG A C 1
ATOM 862 O O . ARG A 1 111 ? -18.804 -4.991 24.363 1.00 85.00 111 ARG A O 1
ATOM 869 N N . ILE A 1 112 ? -17.137 -3.484 24.538 1.00 86.44 112 ILE A N 1
ATOM 870 C CA . ILE A 1 112 ? -16.361 -3.956 23.391 1.00 86.44 112 ILE A CA 1
ATOM 871 C C . ILE A 1 112 ? -15.309 -4.935 23.919 1.00 86.44 112 ILE A C 1
ATOM 873 O O . ILE A 1 112 ? -14.577 -4.595 24.848 1.00 86.44 112 ILE A O 1
ATOM 877 N N . LEU A 1 113 ? -15.239 -6.126 23.328 1.00 87.69 113 LEU A N 1
ATOM 878 C CA . LEU A 1 113 ? -14.135 -7.067 23.493 1.00 87.69 113 LEU A CA 1
ATOM 879 C C . LEU A 1 113 ? -13.414 -7.165 22.149 1.00 87.69 113 LEU A C 1
ATOM 881 O O . LEU A 1 113 ? -14.051 -7.456 21.141 1.00 87.69 113 LEU A O 1
ATOM 885 N N . ILE A 1 114 ? -12.108 -6.905 22.141 1.00 89.19 114 ILE A N 1
ATOM 886 C CA . ILE A 1 114 ? -11.260 -7.046 20.954 1.00 89.19 114 ILE A CA 1
ATOM 887 C C . ILE A 1 114 ? -10.282 -8.181 21.229 1.00 89.19 114 ILE A C 1
ATOM 889 O O . ILE A 1 114 ? -9.620 -8.190 22.265 1.00 89.19 114 ILE A O 1
ATOM 893 N N . ILE A 1 115 ? -10.210 -9.128 20.300 1.00 90.31 115 ILE A N 1
ATOM 894 C CA . ILE A 1 115 ? -9.252 -10.230 20.314 1.00 90.31 115 ILE A CA 1
ATOM 895 C C . ILE A 1 115 ? -8.456 -10.103 19.023 1.00 90.31 115 ILE A C 1
ATOM 897 O O . ILE A 1 115 ? -9.046 -10.134 17.945 1.00 90.31 115 ILE A O 1
ATOM 901 N N . ILE A 1 116 ? -7.137 -9.945 19.133 1.00 91.00 116 ILE A N 1
ATOM 902 C CA . ILE A 1 116 ? -6.245 -9.931 17.975 1.00 91.00 116 ILE A CA 1
ATOM 903 C C . ILE A 1 116 ? -5.452 -11.239 17.985 1.00 91.00 116 ILE A C 1
ATOM 905 O O . ILE A 1 116 ? -4.516 -11.370 18.770 1.00 91.00 116 ILE A O 1
ATOM 909 N N . PRO A 1 117 ? -5.836 -12.233 17.168 1.00 90.69 117 PRO A N 1
ATOM 910 C CA . PRO A 1 117 ? -5.177 -13.535 17.171 1.00 90.69 117 PRO A CA 1
ATOM 911 C C . PRO A 1 117 ? -3.813 -13.514 16.471 1.00 90.69 117 PRO A C 1
ATOM 913 O O . PRO A 1 117 ? -2.997 -14.398 16.712 1.00 90.69 117 PRO A O 1
ATOM 916 N N . LYS A 1 118 ? -3.575 -12.536 15.588 1.00 90.31 118 LYS A N 1
ATOM 917 C CA . LYS A 1 118 ? -2.360 -12.421 14.781 1.00 90.31 118 LYS A CA 1
ATOM 918 C C . LYS A 1 118 ? -1.969 -10.952 14.616 1.00 90.31 118 LYS A C 1
ATOM 920 O O . LYS A 1 118 ? -2.797 -10.154 14.183 1.00 90.31 118 LYS A O 1
ATOM 925 N N . ILE A 1 119 ? -0.720 -10.622 14.942 1.00 90.62 119 ILE A N 1
ATOM 926 C CA . ILE A 1 119 ? -0.099 -9.309 14.720 1.00 90.62 119 ILE A CA 1
ATOM 927 C C . ILE A 1 119 ? 1.260 -9.557 14.070 1.00 90.62 119 ILE A C 1
ATOM 929 O O . ILE A 1 119 ? 2.074 -10.290 14.621 1.00 90.62 119 ILE A O 1
ATOM 933 N N . GLU A 1 120 ? 1.473 -8.960 12.902 1.00 91.44 120 GLU A N 1
ATOM 934 C CA . GLU A 1 120 ? 2.753 -8.916 12.193 1.00 91.44 120 GLU A CA 1
ATOM 935 C C . GLU A 1 120 ? 2.928 -7.466 11.732 1.00 91.44 120 GLU A C 1
ATOM 937 O O . GLU A 1 120 ? 2.183 -7.007 10.866 1.00 91.44 120 GLU A O 1
ATOM 942 N N . LEU A 1 121 ? 3.832 -6.733 12.380 1.00 91.44 121 LEU A N 1
ATOM 943 C CA . LEU A 1 121 ? 4.165 -5.341 12.070 1.00 91.44 121 LEU A CA 1
ATOM 944 C C . LEU A 1 121 ? 5.633 -5.256 11.642 1.00 91.44 121 LEU A C 1
ATOM 946 O O . LEU A 1 121 ? 6.413 -6.170 11.919 1.00 91.44 121 LEU A O 1
ATOM 950 N N . GLY A 1 122 ? 5.989 -4.184 10.937 1.00 85.75 122 GLY A N 1
ATOM 951 C CA . GLY A 1 122 ? 7.354 -3.925 10.502 1.00 85.75 122 GLY A CA 1
ATOM 952 C C . GLY A 1 122 ? 8.290 -3.758 11.696 1.00 85.75 122 GLY A C 1
ATOM 953 O O . GLY A 1 122 ? 7.994 -2.996 12.614 1.00 85.75 122 GLY A O 1
ATOM 954 N N . ASP A 1 123 ? 9.414 -4.472 11.667 1.00 79.06 123 ASP A N 1
ATOM 955 C CA . ASP A 1 123 ? 10.471 -4.365 12.672 1.00 79.06 123 ASP A CA 1
ATOM 956 C C . ASP A 1 123 ? 11.384 -3.185 12.304 1.00 79.06 123 ASP A C 1
ATOM 958 O O . ASP A 1 123 ? 12.291 -3.307 11.478 1.00 79.06 12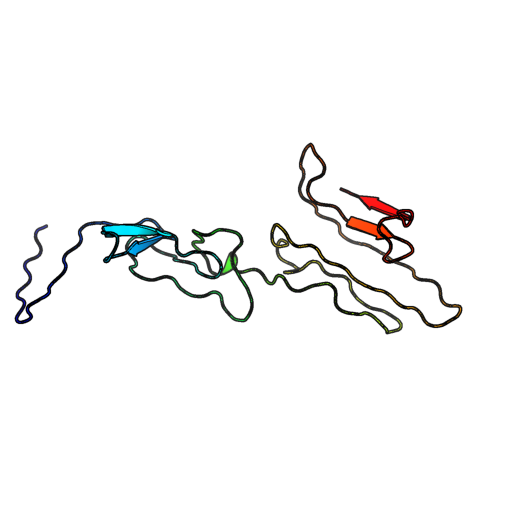3 ASP A O 1
ATOM 962 N N . GLU A 1 124 ? 11.069 -2.009 12.846 1.00 81.31 124 GLU A N 1
ATOM 963 C CA . GLU A 1 124 ? 11.843 -0.779 12.667 1.00 81.31 124 GLU A CA 1
ATOM 964 C C . GLU A 1 124 ? 12.310 -0.251 14.028 1.00 81.31 124 GLU A C 1
ATOM 966 O O . GLU A 1 124 ? 11.524 -0.194 14.976 1.00 81.31 124 GLU A O 1
ATOM 971 N N . GLU A 1 125 ? 13.567 0.206 14.107 1.00 76.31 125 GLU A N 1
ATOM 972 C CA . GLU A 1 125 ? 14.187 0.696 15.354 1.00 76.31 125 GLU A CA 1
ATOM 973 C C . GLU A 1 125 ? 13.384 1.828 16.026 1.00 76.31 125 GLU A C 1
ATOM 975 O O . GLU A 1 125 ? 13.349 1.917 17.253 1.00 76.31 125 GLU A O 1
ATOM 980 N N . ASP A 1 126 ? 12.682 2.644 15.232 1.00 79.75 126 ASP A N 1
ATOM 981 C CA . ASP A 1 126 ? 11.891 3.793 15.690 1.00 79.75 126 ASP A CA 1
ATOM 982 C C . ASP A 1 126 ? 10.374 3.520 15.777 1.00 79.75 126 ASP A C 1
ATOM 984 O O . ASP A 1 126 ? 9.584 4.464 15.894 1.00 79.75 126 ASP A O 1
ATOM 988 N N . CYS A 1 127 ? 9.938 2.250 15.767 1.00 79.62 127 CYS A N 1
ATOM 989 C CA . CYS A 1 127 ? 8.518 1.881 15.870 1.00 79.62 127 CYS A CA 1
ATOM 990 C C . CYS A 1 127 ? 7.691 2.544 14.743 1.00 79.62 127 CYS A C 1
ATOM 992 O O . CYS A 1 127 ? 6.819 3.396 14.978 1.00 79.62 127 CYS A O 1
ATOM 994 N N . GLY A 1 128 ? 8.019 2.190 13.495 1.00 87.62 128 GLY A N 1
ATOM 995 C CA . GLY A 1 128 ? 7.378 2.728 12.293 1.00 87.62 128 GLY A CA 1
ATOM 996 C C . GLY A 1 128 ? 5.882 2.423 12.262 1.00 87.62 128 GLY A C 1
ATOM 997 O O . GLY A 1 128 ? 5.044 3.315 12.461 1.00 87.62 128 GLY A O 1
ATOM 998 N N . ASP A 1 129 ? 5.553 1.145 12.080 1.00 91.94 129 ASP A N 1
ATOM 999 C CA . ASP A 1 129 ? 4.179 0.653 12.039 1.00 91.94 129 ASP A CA 1
ATOM 1000 C C . ASP A 1 129 ? 3.627 0.405 13.442 1.00 91.94 129 ASP A C 1
ATOM 1002 O O . ASP A 1 129 ? 4.299 -0.151 14.305 1.00 91.94 129 ASP A O 1
ATOM 1006 N N . ARG A 1 130 ? 2.373 0.802 13.683 1.00 92.25 130 ARG A N 1
ATOM 1007 C CA . ARG A 1 130 ? 1.762 0.692 15.012 1.00 92.25 130 ARG A CA 1
ATOM 1008 C C . ARG A 1 130 ? 0.264 0.449 14.969 1.00 92.25 130 ARG A C 1
ATOM 1010 O O . ARG A 1 130 ? -0.455 0.999 14.134 1.00 92.25 130 ARG A O 1
ATOM 1017 N N . ILE A 1 131 ? -0.229 -0.291 15.955 1.00 92.56 131 ILE A N 1
ATOM 1018 C CA . ILE A 1 131 ? -1.656 -0.436 16.247 1.00 92.56 131 ILE A CA 1
ATOM 1019 C C . ILE A 1 131 ? -1.949 0.311 17.542 1.00 92.56 131 ILE A C 1
ATOM 1021 O O . ILE A 1 131 ? -1.432 -0.043 18.597 1.00 92.56 131 ILE A O 1
ATOM 1025 N N . ILE A 1 132 ? -2.827 1.316 17.478 1.00 92.00 132 ILE A N 1
ATOM 1026 C CA . ILE A 1 132 ? -3.245 2.092 18.651 1.00 92.00 132 ILE A CA 1
ATOM 1027 C C . ILE A 1 132 ? -4.757 1.975 18.838 1.00 92.00 132 ILE A C 1
ATOM 1029 O O . ILE A 1 132 ? -5.539 2.329 17.956 1.00 92.00 132 ILE A O 1
ATOM 1033 N N . MET A 1 133 ? -5.185 1.558 20.030 1.00 91.75 133 MET A N 1
ATOM 1034 C CA . MET A 1 133 ? -6.589 1.605 20.443 1.00 91.75 133 MET A CA 1
ATOM 1035 C C . MET A 1 133 ? -6.809 2.748 21.426 1.00 91.75 133 MET A C 1
ATOM 1037 O O . MET A 1 133 ? -6.064 2.907 22.393 1.00 91.75 133 MET A O 1
ATOM 1041 N N . ARG A 1 134 ? -7.867 3.534 21.211 1.00 90.75 134 ARG A N 1
ATOM 1042 C CA . ARG A 1 134 ? -8.225 4.679 22.061 1.00 90.75 134 ARG A CA 1
ATOM 1043 C C . ARG A 1 134 ? -9.701 4.638 22.422 1.00 90.75 134 ARG A C 1
ATOM 1045 O O . ARG A 1 134 ? -10.528 4.172 21.643 1.00 90.75 134 ARG A O 1
ATOM 1052 N N . LYS A 1 135 ? -10.052 5.207 23.581 1.00 84.94 135 LYS A N 1
ATOM 1053 C CA . LYS A 1 135 ? -11.456 5.324 24.026 1.00 84.94 135 LYS A CA 1
ATOM 1054 C C . LYS A 1 135 ? -12.302 6.242 23.139 1.00 84.94 135 LYS A C 1
ATOM 1056 O O . LYS A 1 135 ? -13.518 6.083 23.085 1.00 84.94 135 LYS A O 1
ATOM 1061 N N . SER A 1 136 ? -11.691 7.225 22.478 1.00 79.00 136 SER A N 1
ATOM 1062 C CA . SER A 1 136 ? -12.390 8.161 21.594 1.00 79.00 136 SER A CA 1
ATOM 1063 C C . SER A 1 136 ? -11.538 8.562 20.388 1.00 79.00 136 SER A C 1
ATOM 1065 O O . SER A 1 136 ? -10.332 8.331 20.363 1.00 79.00 136 SER A O 1
ATOM 1067 N N . LYS A 1 137 ? -12.169 9.225 19.406 1.00 70.69 137 LYS A N 1
ATOM 1068 C CA . LYS A 1 137 ? -11.501 9.779 18.211 1.00 70.69 137 LYS A CA 1
ATOM 1069 C C . LYS A 1 137 ? -10.565 10.961 18.534 1.00 70.69 137 LYS A C 1
ATOM 1071 O O . LYS A 1 137 ? -9.858 11.429 17.649 1.00 70.69 137 LYS A O 1
ATOM 1076 N N . SER A 1 138 ? -10.596 11.497 19.756 1.00 78.88 138 SER A N 1
ATOM 1077 C CA . SER A 1 138 ? -9.716 12.606 20.128 1.00 78.88 138 SER A CA 1
ATOM 1078 C C . SER A 1 138 ? -8.257 12.152 20.116 1.00 78.88 138 SER A C 1
ATOM 1080 O O . SER A 1 138 ? -7.925 11.118 20.695 1.00 78.88 138 SER A O 1
ATOM 1082 N N . LEU A 1 139 ? -7.373 12.948 19.509 1.00 73.81 139 LEU A N 1
ATOM 1083 C CA . LEU A 1 139 ? -5.922 12.726 19.571 1.00 73.81 139 LEU A CA 1
ATOM 1084 C C . LEU A 1 139 ? -5.374 12.843 21.001 1.00 73.81 139 LEU A C 1
ATOM 1086 O O . LEU A 1 139 ? -4.326 12.291 21.297 1.00 73.81 139 LEU A O 1
ATOM 1090 N N . GLN A 1 140 ? -6.112 13.510 21.889 1.00 81.56 140 GLN A N 1
ATOM 1091 C CA . GLN A 1 140 ? -5.790 13.640 23.313 1.00 81.56 140 GLN A CA 1
ATOM 1092 C C . GLN A 1 140 ? -6.365 12.486 24.149 1.00 81.56 140 GLN A C 1
ATOM 1094 O O . GLN A 1 140 ? -6.184 12.437 25.363 1.00 81.56 140 GLN A O 1
ATOM 1099 N N . SER A 1 141 ? -7.121 11.575 23.526 1.00 86.31 141 SER A N 1
ATOM 1100 C CA . SER A 1 141 ? -7.679 10.421 24.219 1.00 86.31 141 SER A CA 1
ATOM 1101 C C . SER A 1 141 ? -6.560 9.497 24.670 1.00 86.31 141 SER A C 1
ATOM 1103 O O . SER A 1 141 ? -5.721 9.108 23.864 1.00 86.31 141 SER A O 1
ATOM 1105 N N . GLN A 1 142 ? -6.634 9.052 25.921 1.00 86.38 142 GLN A N 1
ATOM 1106 C CA . GLN A 1 142 ? -5.754 8.011 26.437 1.00 86.38 142 GLN A CA 1
ATOM 1107 C C . GLN A 1 142 ? -5.804 6.758 25.543 1.00 86.38 142 GLN A C 1
ATOM 1109 O O . GLN A 1 142 ? -6.900 6.260 25.231 1.00 86.38 142 GLN A O 1
ATOM 1114 N N . SER A 1 143 ? -4.624 6.263 25.158 1.00 87.25 143 SER A N 1
ATOM 1115 C CA . SER A 1 143 ? -4.444 4.951 24.531 1.00 87.25 143 SER A CA 1
ATOM 1116 C C . SER A 1 143 ? -4.756 3.854 25.548 1.00 87.25 143 SER A C 1
ATOM 1118 O O . SER A 1 143 ? -4.299 3.896 26.687 1.00 87.25 143 SER A O 1
ATOM 1120 N N . THR A 1 144 ? -5.571 2.880 25.154 1.00 89.56 144 THR A N 1
ATOM 1121 C CA . THR A 1 144 ? -5.873 1.685 25.958 1.00 89.56 144 THR A CA 1
ATOM 1122 C C . THR A 1 144 ? -5.032 0.485 25.551 1.00 89.56 144 THR A C 1
ATOM 1124 O O . THR A 1 144 ? -4.939 -0.468 26.314 1.00 89.56 144 THR A O 1
ATOM 1127 N N . PHE A 1 145 ? -4.461 0.525 24.349 1.00 90.06 145 PHE A N 1
ATOM 1128 C CA . PHE A 1 145 ? -3.546 -0.472 23.812 1.00 90.06 145 PHE A CA 1
ATOM 1129 C C . PHE A 1 145 ? -2.674 0.200 22.753 1.00 90.06 145 PHE A C 1
ATOM 1131 O O . PHE A 1 145 ? -3.175 1.027 21.985 1.00 90.06 145 PHE A O 1
ATOM 1138 N N . GLU A 1 146 ? -1.400 -0.155 22.727 1.00 91.12 146 GLU A N 1
ATOM 1139 C CA . GLU A 1 146 ? -0.433 0.277 21.727 1.00 91.12 146 GLU A CA 1
ATOM 1140 C C . GLU A 1 146 ? 0.586 -0.845 21.538 1.00 91.12 146 GLU A C 1
ATOM 1142 O O . GLU A 1 146 ? 1.047 -1.421 22.522 1.00 91.12 146 GLU A O 1
ATOM 1147 N N . THR A 1 147 ? 0.886 -1.173 20.285 1.00 90.25 147 THR A N 1
ATOM 1148 C CA . THR A 1 147 ? 1.980 -2.075 19.918 1.00 90.25 147 THR A CA 1
ATOM 1149 C C . THR A 1 147 ? 2.571 -1.602 18.598 1.00 90.25 147 THR A C 1
ATOM 1151 O O . THR A 1 147 ? 1.838 -1.276 17.659 1.00 90.25 147 THR A O 1
ATOM 1154 N N . CYS A 1 148 ? 3.888 -1.523 18.592 1.00 87.19 148 CYS A N 1
ATOM 1155 C CA . CYS A 1 148 ? 4.745 -2.064 17.555 1.00 87.19 148 CYS A CA 1
ATOM 1156 C C . CYS A 1 148 ? 5.377 -3.338 18.157 1.00 87.19 148 CYS A C 1
ATOM 1158 O O . CYS A 1 148 ? 5.986 -4.099 17.398 1.00 87.19 148 CYS A O 1
#

pLDDT: mean 86.57, std 11.27, range [52.38, 98.38]

Foldseek 3Di:
DDDDDDDPDPDDDDDPDWAAWQWAQDPVVRDTHGQAKQWGGAGIRHRHTHGAPDQFIALDSRHRDSVRTWFQDAQDEDEDPDDDHDAGRPVDDHHPPHDHHHDYDYDPPDDDDDDDPDDDDDDDPVCRDKDWDFPDPDPPTDTPDMDD

Sequence (148 aa):
GETVIHSYTSNLFVSTVLCDAGHYYNISAHTCSKCGKGFYQTQPGQDFCFSCPGKTTTDSDSSVSSDDCKDRRCGQHMGDYFGVLESPNYPGNYPVNVDCVWKIRPEKRRRILIIIPKIELGDEEDCGDRIIMRKSKSLQSQSTFETC

Organism: NCBI:txid1028688

Secondary structure (DSSP, 8-state):
--------SS--------PPTTEEEETTTTEEEE--TTEE--STT-SS-EEPSTT-EESSSSB--GGGEE-------B-SS------TTTTSPPPTT------B-PPTT-------S-------TT--S-EEEESSS-TTSPEEEEE-

InterPro domains:
  IPR000859 CUB domain [PF00431] (74-141)
  IPR000859 CUB domain [PS01180] (74-148)
  IPR000859 CUB domain [cd00041] (74-148)
  IPR011641 Tyrosine-protein kinase ephrin type A/B receptor-like [PF07699] (22-69)
  IPR035914 Spermadhesin, CUB domain superfamily [G3DSA:2.60.120.290] (77-148)
  IPR035914 Spermadhesin, CUB domain superfamily [SSF49854] (74-136)
  IPR052071 Signal peptide, CUB and EGF-like domain-containing protein [PTHR24046] (16-148)

Radius of gyration: 23.57 Å; chains: 1; bounding box: 49×27×75 Å